Protein AF-A0A2N3E3B7-F1 (afdb_monomer)

Structure (mmCIF, N/CA/C/O backbone):
data_AF-A0A2N3E3B7-F1
#
_entry.id   AF-A0A2N3E3B7-F1
#
loop_
_atom_site.group_PDB
_atom_site.id
_atom_site.type_symbol
_atom_site.label_atom_id
_atom_site.label_alt_id
_atom_site.label_comp_id
_atom_site.label_asym_id
_atom_site.label_entity_id
_atom_site.label_seq_id
_atom_site.pdbx_PDB_ins_code
_atom_site.Cartn_x
_atom_site.Cartn_y
_atom_site.Cartn_z
_atom_site.occupancy
_atom_site.B_iso_or_equiv
_atom_site.auth_seq_id
_atom_site.auth_comp_id
_atom_site.auth_asym_id
_atom_site.auth_atom_id
_atom_site.pdbx_PDB_model_num
ATOM 1 N N . MET A 1 1 ? 17.835 4.632 37.664 1.00 35.50 1 MET A N 1
ATOM 2 C CA . MET A 1 1 ? 17.217 5.952 37.421 1.00 35.50 1 MET A CA 1
ATOM 3 C C . MET A 1 1 ? 16.535 5.830 36.073 1.00 35.50 1 MET A C 1
ATOM 5 O O . MET A 1 1 ? 17.182 5.376 35.145 1.00 35.50 1 MET A O 1
ATOM 9 N N . SER A 1 2 ? 15.216 6.005 36.056 1.00 32.19 2 SER A N 1
ATOM 10 C CA . SER A 1 2 ? 14.306 5.549 34.999 1.00 32.19 2 SER A CA 1
ATOM 11 C C . SER A 1 2 ? 14.283 6.536 33.835 1.00 32.19 2 SER A C 1
ATOM 13 O O . SER A 1 2 ? 13.905 7.685 34.036 1.00 32.19 2 SER A O 1
ATOM 15 N N . GLU A 1 3 ? 14.670 6.088 32.645 1.00 40.03 3 GLU A N 1
ATOM 16 C CA . GLU A 1 3 ? 14.464 6.816 31.391 1.00 40.03 3 GLU A CA 1
ATOM 17 C C . GLU A 1 3 ? 13.038 6.577 30.881 1.00 40.03 3 GLU A C 1
ATOM 19 O O . GLU A 1 3 ? 12.477 5.492 31.051 1.00 40.03 3 GLU A O 1
ATOM 24 N N . THR A 1 4 ? 12.417 7.573 30.252 1.00 34.09 4 THR A N 1
ATOM 25 C CA . THR A 1 4 ? 11.194 7.362 29.464 1.00 34.09 4 THR A CA 1
ATOM 26 C C . THR A 1 4 ? 11.290 8.202 28.198 1.00 34.09 4 THR A C 1
ATOM 28 O O . THR A 1 4 ? 10.971 9.386 28.185 1.00 34.09 4 THR A O 1
ATOM 31 N N . ASN A 1 5 ? 11.808 7.549 27.155 1.00 36.91 5 ASN A N 1
ATOM 32 C CA . ASN A 1 5 ? 11.805 7.978 25.761 1.00 36.91 5 ASN A CA 1
ATOM 33 C C . ASN A 1 5 ? 10.374 7.939 25.207 1.00 36.91 5 ASN A C 1
ATOM 35 O O . ASN A 1 5 ? 9.709 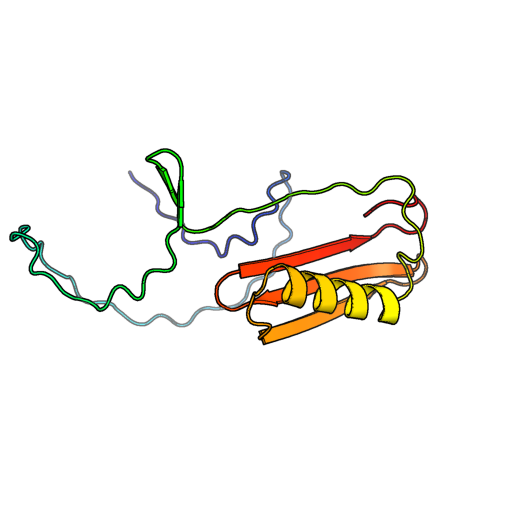6.911 25.315 1.00 36.91 5 ASN A O 1
ATOM 39 N N . ALA A 1 6 ? 9.928 9.011 24.553 1.00 34.72 6 ALA A N 1
ATOM 40 C CA . ALA A 1 6 ? 8.757 8.991 23.677 1.00 34.72 6 ALA A CA 1
ATOM 41 C C . ALA A 1 6 ? 9.202 9.354 22.251 1.00 34.72 6 ALA A C 1
ATOM 43 O O . ALA A 1 6 ? 9.190 10.513 21.846 1.00 34.72 6 ALA A O 1
ATOM 44 N N . LEU A 1 7 ? 9.661 8.328 21.530 1.00 40.03 7 LEU A N 1
ATOM 45 C CA . LEU A 1 7 ? 9.987 8.332 20.102 1.00 40.03 7 LEU A CA 1
ATOM 46 C C . LEU A 1 7 ? 8.708 8.071 19.289 1.00 40.03 7 LEU A C 1
ATOM 48 O O . LEU A 1 7 ? 7.921 7.195 19.645 1.00 40.03 7 LEU A O 1
ATOM 52 N N . PHE A 1 8 ? 8.508 8.781 18.173 1.00 38.69 8 PHE A N 1
ATOM 53 C CA . PHE A 1 8 ? 7.535 8.368 17.156 1.00 38.69 8 PHE A CA 1
ATOM 54 C C . PHE A 1 8 ? 8.015 7.056 16.528 1.00 38.69 8 PHE A C 1
ATOM 56 O O . PHE A 1 8 ? 8.910 7.040 15.686 1.00 38.69 8 PHE A O 1
ATOM 63 N N . GLN A 1 9 ? 7.424 5.950 16.968 1.00 34.44 9 GLN A N 1
ATOM 64 C CA . GLN A 1 9 ? 7.732 4.611 16.492 1.00 34.44 9 GLN A CA 1
ATOM 65 C C . GLN A 1 9 ? 6.852 4.288 15.279 1.00 34.44 9 GLN A C 1
ATOM 67 O O . GLN A 1 9 ? 5.755 3.749 15.407 1.00 34.44 9 GLN A O 1
ATOM 72 N N . LEU A 1 10 ? 7.336 4.623 14.080 1.00 44.81 10 LEU A N 1
ATOM 73 C CA . LEU A 1 10 ? 6.953 3.878 12.882 1.00 44.81 10 LEU A CA 1
ATOM 74 C C . LEU A 1 10 ? 7.590 2.499 13.046 1.00 44.81 10 LEU A C 1
ATOM 76 O O . LEU A 1 10 ? 8.802 2.353 12.922 1.00 44.8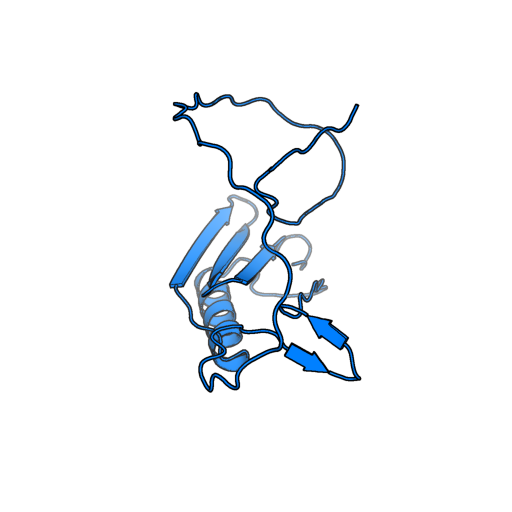1 10 LEU A O 1
ATOM 80 N N . GLY A 1 11 ? 6.787 1.528 13.475 1.00 37.03 11 GLY A N 1
ATOM 81 C CA . GLY A 1 11 ? 7.244 0.190 13.827 1.00 37.03 11 GLY A CA 1
ATOM 82 C C . GLY A 1 11 ? 7.798 -0.570 12.627 1.00 37.03 11 GLY A C 1
ATOM 83 O O . GLY A 1 11 ? 7.079 -1.351 12.019 1.00 37.03 11 GLY A O 1
ATOM 84 N N . ILE A 1 12 ? 9.078 -0.363 12.334 1.00 39.09 12 ILE A N 1
ATOM 85 C CA . ILE A 1 12 ? 9.953 -1.291 11.623 1.00 39.09 12 ILE A CA 1
ATOM 86 C C . ILE A 1 12 ? 11.269 -1.257 12.395 1.00 39.09 12 ILE A C 1
ATOM 88 O O . ILE A 1 12 ? 12.083 -0.355 12.222 1.00 39.09 12 ILE A O 1
ATOM 92 N N . ASP A 1 13 ? 11.429 -2.202 13.317 1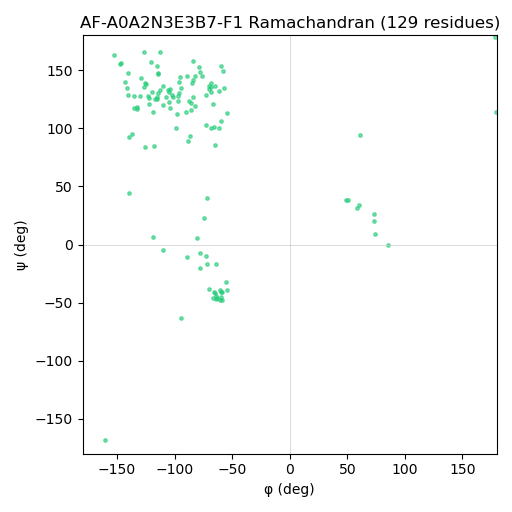.00 33.34 13 ASP A N 1
ATOM 93 C CA . ASP A 1 13 ? 12.662 -2.373 14.078 1.00 33.34 13 ASP A CA 1
ATOM 94 C C . ASP A 1 13 ? 13.465 -3.501 13.418 1.00 33.34 13 ASP A C 1
ATOM 96 O O . ASP A 1 1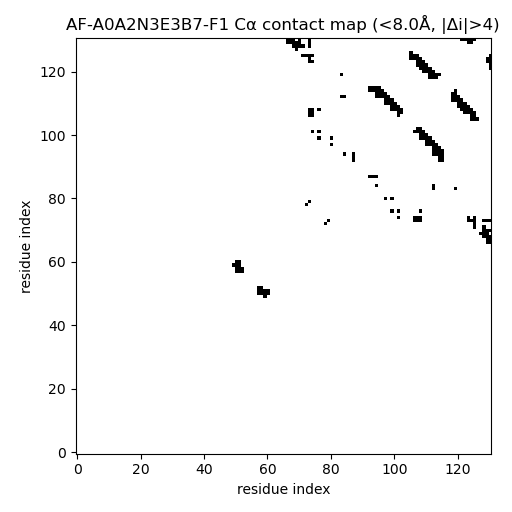3 ? 13.153 -4.682 13.572 1.00 33.34 13 ASP A O 1
ATOM 100 N N . LEU A 1 14 ? 14.466 -3.128 12.618 1.00 35.12 14 LEU A N 1
ATOM 101 C CA . LEU A 1 14 ? 15.574 -3.991 12.214 1.00 35.12 14 LEU A CA 1
ATOM 102 C C . LEU A 1 14 ? 16.860 -3.174 12.410 1.00 35.12 14 LEU A C 1
ATOM 104 O O . LEU A 1 14 ? 17.033 -2.109 11.824 1.00 35.12 14 LEU A O 1
ATOM 108 N N . ASN A 1 15 ? 17.703 -3.659 13.318 1.00 34.22 15 ASN A N 1
ATOM 109 C CA . ASN A 1 15 ? 18.735 -2.917 14.040 1.00 34.22 15 ASN A CA 1
ATOM 110 C C . ASN A 1 15 ? 19.821 -2.183 13.220 1.00 34.22 15 ASN A C 1
ATOM 112 O O . ASN A 1 15 ? 20.314 -2.672 12.209 1.00 34.22 15 ASN A O 1
ATOM 116 N N . GLU A 1 16 ? 20.261 -1.085 13.857 1.00 42.31 16 GLU A N 1
ATOM 117 C CA . GLU A 1 16 ? 21.572 -0.406 13.885 1.00 42.31 16 GLU A CA 1
ATOM 118 C C . GLU A 1 16 ? 22.181 0.156 12.585 1.00 42.31 16 GLU A C 1
ATOM 120 O O . GLU A 1 16 ? 22.943 -0.505 11.887 1.00 42.31 16 GLU A O 1
ATOM 125 N N . VAL A 1 17 ? 21.935 1.452 12.334 1.00 33.22 17 VAL A N 1
ATOM 126 C CA . VAL A 1 17 ? 22.915 2.571 12.393 1.00 33.22 17 VAL A CA 1
ATOM 127 C C . VAL A 1 17 ? 22.167 3.862 11.997 1.00 33.22 17 VAL A C 1
ATOM 129 O O . VAL A 1 17 ? 21.707 4.008 10.869 1.00 33.22 17 VAL A O 1
ATOM 132 N N . SER A 1 18 ? 22.013 4.806 12.935 1.00 36.78 18 SER A N 1
ATOM 133 C CA . SER A 1 18 ? 21.255 6.054 12.731 1.00 36.78 18 SER A CA 1
ATOM 134 C C . SER A 1 18 ? 22.132 7.168 12.147 1.00 36.78 18 SER A C 1
ATOM 136 O O . SER A 1 18 ? 23.156 7.536 12.726 1.00 36.78 18 SER A O 1
ATOM 138 N N . SER A 1 19 ? 21.730 7.721 11.000 1.00 33.56 19 SER A N 1
ATOM 139 C CA . SER A 1 19 ? 22.313 8.930 10.411 1.00 33.56 19 SER A CA 1
ATOM 140 C C . SER A 1 19 ? 21.650 10.186 10.986 1.00 33.56 19 SER A C 1
ATOM 142 O O . SER A 1 19 ? 20.442 10.378 10.854 1.00 33.56 19 SER A O 1
ATOM 144 N N . ASN A 1 20 ? 22.455 11.061 11.590 1.00 32.06 20 ASN A N 1
ATOM 145 C CA . ASN A 1 20 ? 22.015 12.289 12.251 1.00 32.06 20 ASN A CA 1
ATOM 146 C C . ASN A 1 20 ? 21.432 13.318 11.270 1.00 32.06 20 ASN A C 1
ATOM 148 O O . ASN A 1 20 ? 22.141 13.833 10.408 1.00 32.06 20 ASN A O 1
ATOM 152 N N . THR A 1 21 ? 20.179 13.722 11.462 1.00 29.08 21 THR A N 1
ATOM 153 C CA . THR A 1 21 ? 19.675 15.016 10.977 1.00 29.08 21 THR A CA 1
ATOM 154 C C . THR A 1 21 ? 18.864 15.651 12.103 1.00 29.08 21 THR A C 1
ATOM 156 O O . THR A 1 21 ? 17.903 15.059 12.584 1.00 29.08 21 THR A O 1
ATOM 159 N N . GLN A 1 22 ? 19.313 16.810 12.588 1.00 30.45 22 GLN A N 1
ATOM 160 C CA . GLN A 1 22 ? 18.732 17.517 13.734 1.00 30.45 22 GLN A CA 1
ATOM 161 C C . GLN A 1 22 ? 17.714 18.555 13.248 1.00 30.45 22 GLN A C 1
ATOM 163 O O . GLN A 1 22 ? 18.006 19.314 12.326 1.00 30.45 22 GLN A O 1
ATOM 168 N N . ALA A 1 23 ? 16.550 18.616 13.892 1.00 32.62 23 ALA A N 1
ATOM 169 C CA . ALA A 1 23 ? 15.617 19.735 13.805 1.00 32.62 23 ALA A CA 1
ATOM 170 C C . ALA A 1 23 ? 15.305 20.215 15.233 1.00 32.62 23 ALA A C 1
ATOM 172 O O . ALA A 1 23 ? 15.124 19.394 16.131 1.00 32.62 23 ALA A O 1
ATOM 173 N N . GLU A 1 24 ? 15.300 21.532 15.447 1.00 33.75 24 GLU A N 1
ATOM 174 C CA . GLU A 1 24 ? 15.122 22.163 16.762 1.00 33.75 24 GLU A CA 1
ATOM 175 C C . GLU A 1 24 ? 13.659 22.132 17.245 1.00 33.75 24 GLU A C 1
ATOM 177 O O . GLU A 1 24 ? 12.722 22.277 16.458 1.00 33.75 24 GLU A O 1
ATOM 182 N N . VAL A 1 25 ? 13.474 21.977 18.563 1.00 35.03 25 VAL A N 1
ATOM 183 C CA . VAL A 1 25 ? 12.180 21.881 19.262 1.00 35.03 25 VAL A CA 1
ATOM 184 C C . VAL A 1 25 ? 11.982 23.120 20.147 1.00 35.03 25 VAL A C 1
ATOM 186 O O . VAL A 1 25 ? 12.884 23.496 20.890 1.00 35.03 25 VAL A O 1
ATOM 189 N N . LEU A 1 26 ? 10.798 23.745 20.095 1.00 30.50 26 LEU A N 1
ATOM 190 C CA . LEU A 1 26 ? 10.375 24.799 21.030 1.00 30.50 26 LEU A CA 1
ATOM 191 C C . LEU A 1 26 ? 9.509 24.189 22.147 1.00 30.50 26 LEU A C 1
ATOM 193 O O . LEU A 1 26 ? 8.491 23.557 21.866 1.00 30.50 26 LEU A O 1
ATOM 197 N N . GLU A 1 27 ? 9.909 24.385 23.404 1.00 30.12 27 GLU A N 1
ATOM 198 C CA . GLU A 1 27 ? 9.297 23.782 24.600 1.00 30.12 27 GLU A CA 1
ATOM 199 C C . GLU A 1 27 ? 8.255 24.695 25.275 1.00 30.12 27 GLU A C 1
ATOM 201 O O . GLU A 1 27 ? 8.450 25.906 25.390 1.00 30.12 27 GLU A O 1
ATOM 206 N N . PHE A 1 28 ? 7.179 24.101 25.813 1.00 29.58 28 PHE A N 1
ATOM 207 C CA . PHE A 1 28 ? 6.228 24.764 26.720 1.00 29.58 28 PHE A CA 1
ATOM 208 C C . PHE A 1 28 ? 6.004 23.926 28.002 1.00 29.58 28 PHE A C 1
ATOM 210 O O . PHE A 1 28 ? 5.961 22.698 27.908 1.00 29.58 28 PHE A O 1
ATOM 217 N N . PRO A 1 29 ? 5.831 24.529 29.202 1.00 34.41 29 PRO A N 1
ATOM 218 C CA . PRO A 1 29 ? 5.817 23.789 30.474 1.00 34.41 29 PRO A CA 1
ATOM 219 C C . PRO A 1 29 ? 4.447 23.177 30.825 1.00 34.41 29 PRO A C 1
ATOM 221 O O . PRO A 1 29 ? 3.416 23.831 30.675 1.00 34.41 29 PRO A O 1
ATOM 224 N N . ILE A 1 30 ? 4.441 21.962 31.394 1.00 36.31 30 ILE A N 1
ATOM 225 C CA . ILE A 1 30 ? 3.242 21.258 31.900 1.00 36.31 30 ILE A CA 1
ATOM 226 C C . ILE A 1 30 ? 3.220 21.281 33.442 1.00 36.31 30 ILE A C 1
ATOM 228 O O . ILE A 1 30 ? 4.220 20.971 34.089 1.00 36.31 30 ILE A O 1
ATOM 232 N N . ALA A 1 31 ? 2.071 21.624 34.039 1.00 38.22 31 ALA A N 1
ATOM 233 C CA . ALA A 1 31 ? 1.833 21.610 35.489 1.00 38.22 31 ALA A CA 1
ATOM 234 C C . ALA A 1 31 ? 1.309 20.243 35.995 1.00 38.22 31 ALA A C 1
ATOM 236 O O . ALA A 1 31 ? 0.549 19.564 35.310 1.00 38.22 31 ALA A O 1
ATOM 237 N N . GLN A 1 32 ? 1.715 19.857 37.213 1.00 39.97 32 GLN A N 1
ATOM 238 C CA . GLN A 1 32 ? 1.506 18.542 37.849 1.00 39.97 32 GLN A CA 1
ATOM 239 C C . GLN A 1 32 ? 0.032 18.179 38.142 1.00 39.97 32 GLN A C 1
ATOM 241 O O . GLN A 1 32 ? -0.699 18.970 38.737 1.00 39.97 32 GLN A O 1
ATOM 246 N N . SER A 1 33 ? -0.370 16.933 37.859 1.00 38.19 33 SER A N 1
ATOM 247 C CA . SER A 1 33 ? -1.675 16.354 38.234 1.00 38.19 33 SER A CA 1
ATOM 248 C C . SER A 1 33 ? -1.569 15.369 39.414 1.00 38.19 33 SER A C 1
ATOM 250 O O . SER A 1 33 ? -0.730 14.470 39.399 1.00 38.19 33 SER A O 1
ATOM 252 N N . LYS A 1 34 ? -2.436 15.523 40.429 1.00 34.44 34 LYS A N 1
ATOM 253 C CA . LYS A 1 34 ? -2.568 14.637 41.610 1.00 34.44 34 LYS A CA 1
ATOM 254 C C . LYS A 1 34 ? -3.345 13.344 41.299 1.00 34.44 34 LYS A C 1
ATOM 256 O O . LYS A 1 34 ? -4.287 13.372 40.513 1.00 34.44 34 LYS A O 1
ATOM 261 N N . GLU A 1 35 ? -2.992 12.254 41.989 1.00 37.94 35 GLU A N 1
ATOM 262 C CA . GLU A 1 35 ? -3.665 10.941 41.961 1.00 37.94 35 GLU A CA 1
ATOM 263 C C . GLU A 1 35 ? -5.155 11.010 42.352 1.00 37.94 35 GLU A C 1
ATOM 265 O O . GLU A 1 35 ? -5.516 11.610 43.368 1.00 37.94 35 GLU A O 1
ATOM 270 N N . VAL A 1 36 ? -6.016 10.326 41.589 1.00 38.59 36 VAL A N 1
ATOM 271 C CA . VAL A 1 36 ? -7.450 10.156 41.885 1.00 38.59 36 VAL A CA 1
ATOM 272 C C . VAL A 1 36 ? -7.751 8.671 42.112 1.00 38.59 36 VAL A C 1
ATOM 274 O O . VAL A 1 36 ? -7.443 7.828 41.274 1.00 38.59 36 VAL A O 1
ATOM 277 N N . LYS A 1 37 ? -8.357 8.350 43.265 1.00 35.38 37 LYS A N 1
ATOM 278 C CA . LYS A 1 37 ? -8.823 7.000 43.629 1.00 35.38 37 LYS A CA 1
ATOM 279 C C . LYS A 1 37 ? -10.007 6.566 42.758 1.00 35.38 37 LYS A C 1
ATOM 281 O O . LYS A 1 37 ? -10.933 7.342 42.538 1.00 35.38 37 LYS A O 1
ATOM 286 N N . ALA A 1 38 ? -9.991 5.299 42.345 1.00 46.47 38 ALA A N 1
ATOM 287 C CA . ALA A 1 38 ? -11.052 4.663 41.572 1.00 46.47 38 ALA A CA 1
ATOM 288 C C . ALA A 1 38 ? -12.392 4.639 42.332 1.00 46.47 38 ALA A C 1
ATOM 290 O O . ALA A 1 38 ? -12.450 4.232 43.493 1.00 46.47 38 ALA A O 1
ATOM 291 N N . SER A 1 39 ? -13.460 5.041 41.640 1.00 35.00 39 SER A N 1
ATOM 292 C CA . SER A 1 39 ? -14.858 4.917 42.069 1.00 35.00 39 SER A CA 1
ATOM 293 C C . SER A 1 39 ? -15.598 3.966 41.107 1.00 35.00 39 SER A C 1
ATOM 295 O O . SER A 1 39 ? -15.159 3.824 39.963 1.00 35.00 39 SER A O 1
ATOM 297 N N . PRO A 1 40 ? -16.671 3.274 41.540 1.00 43.44 40 PRO A N 1
ATOM 298 C CA . PRO A 1 40 ? -17.275 2.183 40.782 1.00 43.44 40 PRO A CA 1
ATOM 299 C C . PRO A 1 40 ? -17.990 2.690 39.524 1.00 43.44 40 PRO A C 1
ATOM 301 O O . PRO A 1 40 ? -18.733 3.668 39.573 1.00 43.44 40 PRO A O 1
ATOM 304 N N . LEU A 1 41 ? -17.732 2.001 38.406 1.00 43.84 41 LEU A N 1
ATOM 305 C CA . LEU A 1 41 ? -18.176 2.335 37.052 1.00 43.84 41 LEU A CA 1
ATOM 306 C C . LEU A 1 41 ? -19.696 2.522 36.963 1.00 43.84 41 LEU A C 1
ATOM 308 O O . LEU A 1 41 ? -20.472 1.575 37.081 1.00 43.84 41 LEU A O 1
ATOM 312 N N . THR A 1 42 ? -20.097 3.759 36.695 1.00 42.00 42 THR A N 1
ATOM 313 C CA . THR A 1 42 ? -21.413 4.117 36.172 1.00 42.00 42 THR A CA 1
ATOM 314 C C . THR A 1 42 ? -21.538 3.644 34.725 1.00 42.00 42 THR A C 1
ATOM 316 O O . THR A 1 42 ? -20.619 3.828 33.929 1.00 42.00 42 THR A O 1
ATOM 319 N N . SER A 1 43 ? -22.683 3.059 34.379 1.00 53.22 43 SER A N 1
ATOM 320 C CA . SER A 1 43 ? -23.071 2.704 33.014 1.00 53.22 43 SER A CA 1
ATOM 321 C C . SER A 1 43 ? -23.111 3.945 32.115 1.00 53.22 43 SER A C 1
ATOM 323 O O . SER A 1 43 ? -24.042 4.744 32.221 1.00 53.22 43 SER A O 1
ATOM 325 N N . SER A 1 44 ? -22.131 4.107 31.230 1.00 45.22 44 SER A N 1
ATOM 326 C CA . SER A 1 44 ? -22.187 5.087 30.143 1.00 45.22 44 SER A CA 1
ATOM 327 C C . SER A 1 44 ? -22.117 4.361 28.806 1.00 45.22 44 SER A C 1
ATOM 329 O O . SER A 1 44 ? -21.100 3.757 28.461 1.00 45.22 44 SER A O 1
ATOM 331 N N . ASP A 1 45 ? -23.215 4.448 28.067 1.00 53.97 45 ASP A N 1
ATOM 332 C CA . ASP A 1 45 ? -23.444 3.965 26.702 1.00 53.97 45 ASP A CA 1
ATOM 333 C C . ASP A 1 45 ? -22.675 4.816 25.657 1.00 53.97 45 ASP A C 1
ATOM 335 O O . ASP A 1 45 ? -23.185 5.170 24.601 1.00 53.97 45 ASP A O 1
ATOM 339 N N . GLU A 1 46 ? -21.434 5.200 25.980 1.00 51.75 46 GLU A N 1
ATOM 340 C CA . GLU A 1 46 ? -20.572 6.105 25.202 1.00 51.75 46 GLU A CA 1
ATOM 341 C C . GLU A 1 46 ? -19.115 5.610 25.195 1.00 51.75 46 GLU A C 1
ATOM 343 O O . GLU A 1 46 ? -18.166 6.364 25.416 1.00 51.75 46 GLU A O 1
ATOM 348 N N . ARG A 1 47 ? -18.890 4.310 24.980 1.00 51.28 47 ARG A N 1
ATOM 349 C CA . ARG A 1 47 ? -17.525 3.838 24.702 1.00 51.28 47 ARG A CA 1
ATOM 350 C C . ARG A 1 47 ? -17.140 4.267 23.286 1.00 51.28 47 ARG A C 1
ATOM 352 O O . ARG A 1 47 ? -17.543 3.637 22.317 1.00 51.28 47 ARG A O 1
ATOM 359 N N . THR A 1 48 ? -16.324 5.313 23.175 1.00 58.28 48 THR A N 1
ATOM 360 C CA . THR A 1 48 ? -15.618 5.697 21.936 1.00 58.28 48 THR A CA 1
ATOM 361 C C . THR A 1 48 ? -14.359 4.862 21.695 1.00 58.28 48 THR A C 1
ATOM 363 O O . THR A 1 48 ? -13.581 5.150 20.791 1.00 58.28 48 THR A O 1
ATOM 366 N N . ASP A 1 49 ? -14.118 3.846 22.525 1.00 64.56 49 ASP A N 1
ATOM 367 C CA . ASP A 1 49 ? -12.881 3.091 22.494 1.00 64.56 49 ASP A CA 1
ATOM 368 C C . ASP A 1 49 ? -12.969 1.959 21.441 1.00 64.56 49 ASP A C 1
ATOM 370 O O . ASP A 1 49 ? -13.786 1.047 21.526 1.00 64.56 49 ASP A O 1
ATOM 374 N N . PHE A 1 50 ? -12.142 2.016 20.391 1.00 71.50 50 PHE A N 1
ATOM 375 C CA . PHE A 1 50 ? -12.153 1.045 19.276 1.00 71.50 50 PHE A CA 1
ATOM 376 C C . PHE A 1 50 ? -11.546 -0.324 19.647 1.00 71.50 50 PHE A C 1
ATOM 378 O O . PHE A 1 50 ? -11.080 -1.074 18.788 1.00 71.50 50 PHE A O 1
ATOM 385 N N . PHE A 1 51 ? -11.520 -0.667 20.938 1.00 79.81 51 PHE A N 1
ATOM 386 C CA . PHE A 1 51 ? -10.896 -1.899 21.405 1.00 79.81 51 PHE A CA 1
ATOM 387 C C . PHE A 1 51 ? -11.680 -3.125 20.955 1.00 79.81 51 PHE A C 1
ATOM 389 O O . PHE A 1 51 ? -12.897 -3.223 21.108 1.00 79.81 51 PHE A O 1
ATOM 396 N N . ILE A 1 52 ? -10.932 -4.108 20.477 1.00 82.38 52 ILE A N 1
ATOM 397 C CA . ILE A 1 52 ? -11.434 -5.403 20.058 1.00 82.38 52 ILE A CA 1
ATOM 398 C C . ILE A 1 52 ? -11.268 -6.373 21.229 1.00 82.38 52 ILE A C 1
ATOM 400 O O . ILE A 1 52 ? -10.182 -6.485 21.803 1.00 82.38 52 ILE A O 1
ATOM 404 N N . GLU A 1 53 ? -12.338 -7.095 21.562 1.00 87.88 53 GLU A N 1
ATOM 405 C CA . GLU A 1 53 ? -12.311 -8.210 22.509 1.00 87.88 53 GLU A CA 1
ATOM 406 C C . GLU A 1 53 ? -12.533 -9.532 21.768 1.00 87.88 53 GLU A C 1
ATOM 408 O O . GLU A 1 53 ? -13.552 -9.725 21.103 1.00 87.88 53 GLU A O 1
ATOM 413 N N . ARG A 1 54 ? -11.558 -10.443 21.851 1.00 87.31 54 ARG A N 1
ATOM 414 C CA . ARG A 1 54 ? -11.634 -11.806 21.294 1.00 87.31 54 ARG A CA 1
ATOM 415 C C . ARG A 1 54 ? -10.971 -12.781 22.259 1.00 87.31 54 ARG A C 1
ATOM 417 O O . ARG A 1 54 ? -9.902 -12.485 22.785 1.00 87.31 54 ARG A O 1
ATOM 424 N N . ASP A 1 55 ? -11.621 -13.914 22.519 1.00 90.19 55 ASP A N 1
ATOM 425 C CA . ASP A 1 55 ? -11.126 -14.983 23.405 1.00 90.19 55 ASP A CA 1
ATOM 426 C C . ASP A 1 55 ? -10.670 -14.490 24.795 1.00 90.19 55 ASP A C 1
ATOM 428 O O . ASP A 1 55 ? -9.656 -14.928 25.338 1.00 90.19 55 ASP A O 1
ATOM 432 N N . GLY A 1 56 ? -11.399 -13.523 25.366 1.00 92.00 56 GLY A N 1
ATOM 433 C CA . GLY A 1 56 ? -11.083 -12.930 26.671 1.00 92.00 56 GLY A CA 1
ATOM 434 C C . GLY A 1 56 ? -9.879 -11.978 26.679 1.00 92.00 56 GLY A C 1
ATOM 435 O O . GLY A 1 56 ? -9.440 -11.568 27.752 1.00 92.00 56 GLY A O 1
ATOM 436 N N . LYS A 1 57 ? -9.337 -11.608 25.510 1.00 89.75 57 LYS A N 1
ATOM 437 C CA . LYS A 1 57 ? -8.248 -10.631 25.366 1.00 89.75 57 LYS A CA 1
ATOM 438 C C . LYS A 1 57 ? -8.756 -9.343 24.727 1.00 89.75 57 LYS A C 1
ATOM 440 O O . LYS A 1 57 ? -9.468 -9.393 23.728 1.00 89.75 57 LYS A O 1
ATOM 445 N N . ARG A 1 58 ? -8.326 -8.203 25.276 1.00 89.62 58 ARG A N 1
ATOM 446 C CA . ARG A 1 58 ? -8.632 -6.851 24.791 1.00 89.62 58 ARG A CA 1
ATOM 447 C C . ARG A 1 58 ? -7.398 -6.234 24.129 1.00 89.62 58 ARG A C 1
ATOM 449 O O . ARG A 1 58 ? -6.340 -6.189 24.752 1.00 89.62 58 ARG A O 1
ATOM 456 N N . PHE A 1 59 ? -7.525 -5.751 22.896 1.00 88.81 59 PHE A N 1
ATOM 457 C CA . PHE A 1 59 ? -6.435 -5.118 22.142 1.00 88.81 59 PHE A CA 1
ATOM 458 C C . PHE A 1 59 ? -6.952 -4.000 21.228 1.00 88.81 59 PHE A C 1
ATOM 460 O O . PHE A 1 59 ? -8.126 -3.977 20.872 1.00 88.81 59 PHE A O 1
ATOM 467 N N . ALA A 1 60 ? -6.083 -3.051 20.872 1.00 86.81 60 ALA A N 1
ATOM 468 C CA . ALA A 1 60 ? -6.457 -1.869 20.084 1.00 86.81 60 ALA A CA 1
ATOM 469 C C . ALA A 1 60 ? -6.613 -2.155 18.578 1.00 86.81 60 ALA A C 1
ATOM 471 O O . ALA A 1 60 ? -7.268 -1.404 17.870 1.00 86.81 60 ALA A O 1
ATOM 472 N N . GLY A 1 61 ? -6.027 -3.246 18.079 1.00 87.38 61 GLY A N 1
ATOM 473 C CA . GLY A 1 61 ? -6.097 -3.614 16.669 1.00 87.38 61 GLY A CA 1
ATOM 474 C C . GLY A 1 61 ? -5.306 -4.879 16.351 1.00 87.38 61 GLY A C 1
ATOM 475 O O . GLY A 1 61 ? -4.668 -5.475 17.220 1.00 87.38 61 GLY A O 1
ATOM 476 N N . THR A 1 62 ? -5.350 -5.298 15.092 1.00 88.94 62 THR A N 1
ATOM 477 C CA . THR A 1 62 ? -4.546 -6.409 14.571 1.00 88.94 62 THR A CA 1
ATOM 478 C C . THR A 1 62 ? -3.577 -5.859 13.536 1.00 88.94 62 THR A C 1
ATOM 480 O O . THR A 1 62 ? -4.013 -5.227 12.580 1.00 88.94 62 THR A O 1
ATOM 483 N N . HIS A 1 63 ? -2.281 -6.111 13.721 1.00 92.62 63 HIS A N 1
ATOM 484 C CA . HIS A 1 63 ? -1.245 -5.745 12.759 1.00 92.62 63 HIS A CA 1
ATOM 485 C C . HIS A 1 63 ? -0.783 -7.009 12.028 1.00 92.62 63 HIS A C 1
ATOM 487 O O . HIS A 1 63 ? -0.389 -7.983 12.670 1.00 92.62 63 HIS A O 1
ATOM 493 N N . LEU A 1 64 ? -0.888 -7.008 10.700 1.00 94.75 64 LEU A N 1
ATOM 494 C CA . LEU A 1 64 ? -0.419 -8.087 9.836 1.00 94.75 64 LEU A CA 1
ATOM 495 C C . LEU A 1 64 ? 0.879 -7.652 9.156 1.00 94.75 64 LEU A C 1
ATOM 497 O O . LEU A 1 64 ? 0.939 -6.547 8.626 1.00 94.75 64 LEU A O 1
ATOM 501 N N . ILE A 1 65 ? 1.873 -8.536 9.147 1.00 96.69 65 ILE A N 1
ATOM 502 C CA . ILE A 1 65 ? 3.110 -8.399 8.372 1.00 96.69 65 ILE A CA 1
ATOM 503 C C . ILE A 1 65 ? 3.097 -9.538 7.357 1.00 96.69 65 ILE A C 1
ATOM 505 O O . ILE A 1 65 ? 2.839 -10.686 7.728 1.00 96.69 65 ILE A O 1
ATOM 509 N N . ILE A 1 66 ? 3.276 -9.208 6.083 1.00 96.69 66 ILE A N 1
ATOM 510 C CA . ILE A 1 66 ? 3.114 -10.136 4.965 1.00 96.69 66 ILE A CA 1
ATOM 511 C C . ILE A 1 66 ? 4.298 -9.939 4.028 1.00 96.69 66 ILE A C 1
ATOM 513 O O . ILE A 1 66 ? 4.519 -8.816 3.594 1.00 96.69 66 ILE A O 1
ATOM 517 N N . ASP A 1 67 ? 4.971 -11.037 3.690 1.00 97.88 67 ASP A N 1
ATOM 518 C CA . ASP A 1 67 ? 5.974 -11.077 2.629 1.00 97.88 67 ASP A CA 1
ATOM 519 C C . ASP A 1 67 ? 5.345 -11.692 1.372 1.00 97.88 67 ASP A C 1
ATOM 521 O O . ASP A 1 67 ? 4.765 -12.786 1.412 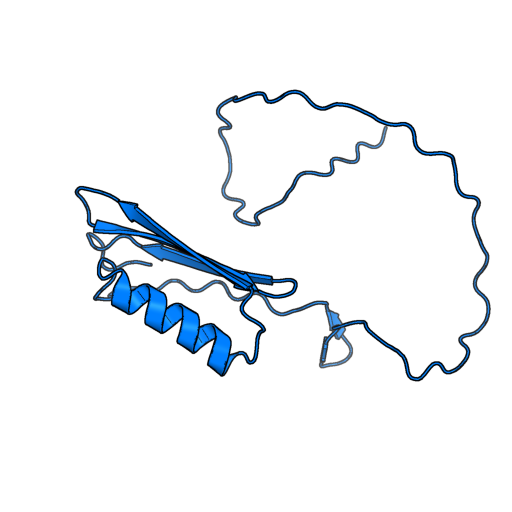1.00 97.88 67 ASP A O 1
ATOM 525 N N . LEU A 1 68 ? 5.453 -10.995 0.248 1.00 97.75 68 LEU A N 1
ATOM 526 C CA . LEU A 1 68 ? 4.986 -11.435 -1.058 1.00 97.75 68 LEU A CA 1
ATOM 527 C C . LEU A 1 68 ? 6.186 -11.879 -1.894 1.00 97.75 68 LEU A C 1
ATOM 529 O O . LEU A 1 68 ? 7.059 -11.084 -2.217 1.00 97.75 68 LEU A O 1
ATOM 533 N N . ILE A 1 69 ? 6.212 -13.156 -2.276 1.00 98.06 69 ILE A N 1
ATOM 534 C CA . ILE A 1 69 ? 7.290 -13.755 -3.075 1.00 98.06 69 ILE A CA 1
ATOM 535 C C . ILE A 1 69 ? 6.732 -14.160 -4.440 1.00 98.06 69 ILE A C 1
ATOM 537 O O . ILE A 1 69 ? 5.707 -14.842 -4.509 1.00 98.06 69 ILE A O 1
ATOM 541 N N . GLY A 1 70 ? 7.413 -13.777 -5.522 1.00 97.94 70 GLY A N 1
ATOM 542 C CA . GLY A 1 70 ? 6.941 -14.018 -6.889 1.00 97.94 70 GLY A CA 1
ATOM 543 C C . GLY A 1 70 ? 5.775 -13.105 -7.280 1.00 97.94 70 GLY A C 1
ATOM 544 O O . GLY A 1 70 ? 4.926 -13.487 -8.090 1.00 97.94 70 GLY A O 1
ATOM 545 N N . ALA A 1 71 ? 5.683 -11.929 -6.656 1.00 97.31 71 ALA A N 1
ATOM 546 C CA . ALA A 1 71 ? 4.661 -10.939 -6.954 1.00 97.31 71 ALA A CA 1
ATOM 547 C C . ALA A 1 71 ? 5.006 -10.161 -8.231 1.00 97.31 71 ALA A C 1
ATOM 549 O O . ALA A 1 71 ? 6.163 -9.998 -8.594 1.00 97.31 71 ALA A O 1
ATOM 550 N N . SER A 1 72 ? 3.980 -9.666 -8.922 1.00 97.12 72 SER A N 1
ATOM 551 C CA . SER A 1 72 ? 4.128 -8.933 -10.184 1.00 97.12 72 SER A CA 1
ATOM 552 C C . SER A 1 72 ? 3.426 -7.582 -10.112 1.00 97.12 72 SER A C 1
ATOM 554 O O . SER A 1 72 ? 2.603 -7.357 -9.223 1.00 97.12 72 SER A O 1
ATOM 556 N N . ARG A 1 73 ? 3.734 -6.691 -11.068 1.00 97.19 73 ARG A N 1
ATOM 557 C CA . ARG A 1 73 ? 3.205 -5.312 -11.135 1.00 97.19 73 ARG A CA 1
ATOM 558 C C . ARG A 1 73 ? 3.572 -4.470 -9.910 1.00 97.19 73 ARG A C 1
ATOM 560 O O . ARG A 1 73 ? 2.798 -3.630 -9.456 1.00 97.19 73 ARG A O 1
ATOM 567 N N . LEU A 1 74 ? 4.763 -4.729 -9.383 1.00 97.75 74 LEU A N 1
ATOM 568 C CA . LEU A 1 74 ? 5.330 -4.070 -8.211 1.00 97.75 74 LEU A CA 1
ATOM 569 C C . LEU A 1 74 ? 5.894 -2.668 -8.507 1.00 97.75 74 LEU A C 1
ATOM 571 O O . LEU A 1 74 ? 6.265 -1.957 -7.576 1.00 97.75 74 LEU A O 1
ATOM 575 N N . ASP A 1 75 ? 5.941 -2.289 -9.781 1.00 96.56 75 ASP A N 1
ATOM 576 C CA . ASP A 1 75 ? 6.366 -1.001 -10.337 1.00 96.56 75 ASP A CA 1
ATOM 577 C C . ASP A 1 75 ? 5.194 -0.184 -10.925 1.00 96.56 75 ASP A C 1
ATOM 579 O O . ASP A 1 75 ? 5.347 0.968 -11.336 1.00 96.56 75 ASP A O 1
ATOM 583 N N . ASP A 1 76 ? 3.986 -0.756 -10.949 1.00 97.06 76 ASP A N 1
ATOM 584 C CA . ASP A 1 76 ? 2.778 -0.105 -11.453 1.00 97.06 76 ASP A CA 1
ATOM 585 C C . ASP A 1 76 ? 2.119 0.709 -10.330 1.00 97.06 76 ASP A C 1
ATOM 587 O O . ASP A 1 76 ? 1.311 0.211 -9.540 1.00 97.06 76 ASP A O 1
ATOM 591 N N . LEU A 1 77 ? 2.460 1.999 -10.268 1.00 96.69 77 LEU A N 1
ATOM 592 C CA . LEU A 1 77 ? 1.959 2.923 -9.247 1.00 96.69 77 LEU A CA 1
ATOM 593 C C . LEU A 1 77 ? 0.422 2.957 -9.175 1.00 96.69 77 LEU A C 1
ATOM 595 O O . LEU A 1 77 ? -0.148 2.998 -8.084 1.00 96.69 77 LEU A O 1
ATOM 599 N N . ALA A 1 78 ? -0.254 2.904 -10.328 1.00 97.38 78 ALA A N 1
ATOM 600 C CA . ALA A 1 78 ? -1.712 2.924 -10.393 1.00 97.38 78 ALA A CA 1
ATOM 601 C C . ALA A 1 78 ? -2.310 1.616 -9.858 1.00 97.38 78 ALA A C 1
ATOM 603 O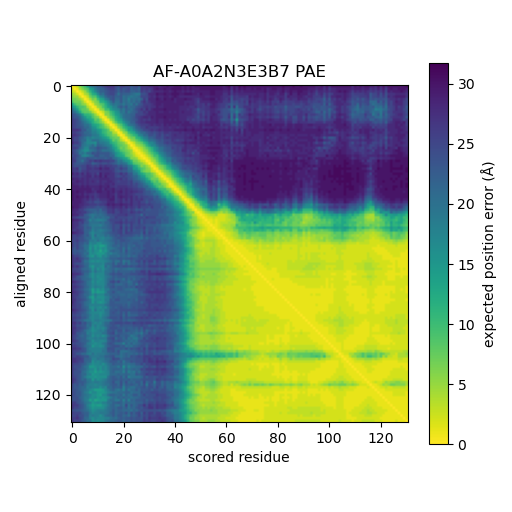 O . ALA A 1 78 ? -3.327 1.634 -9.158 1.00 97.38 78 ALA A O 1
ATOM 604 N N . HIS A 1 79 ? -1.670 0.480 -10.143 1.00 98.00 79 HIS A N 1
ATOM 605 C CA . HIS A 1 79 ? -2.066 -0.803 -9.571 1.00 98.00 79 HIS A CA 1
ATOM 606 C C . HIS A 1 79 ? -1.908 -0.839 -8.056 1.00 98.00 79 HIS A C 1
ATOM 608 O O . HIS A 1 79 ? -2.817 -1.303 -7.362 1.00 98.00 79 HIS A O 1
ATOM 614 N N . ILE A 1 80 ? -0.784 -0.339 -7.545 1.00 98.06 80 ILE A N 1
ATOM 615 C CA . ILE A 1 80 ? -0.502 -0.301 -6.111 1.00 98.06 80 ILE A CA 1
ATOM 616 C C . ILE A 1 80 ? -1.506 0.607 -5.402 1.00 98.06 80 ILE A C 1
ATOM 618 O O . ILE A 1 80 ? -2.112 0.183 -4.418 1.00 98.06 80 ILE A O 1
ATOM 622 N N . GLU A 1 81 ? -1.773 1.809 -5.926 1.00 98.19 81 GLU A N 1
ATOM 623 C CA . GLU A 1 81 ? -2.779 2.703 -5.342 1.00 98.19 81 GLU A CA 1
ATOM 624 C C . GLU A 1 81 ? -4.167 2.048 -5.304 1.00 98.19 81 GLU A C 1
ATOM 626 O O . GLU A 1 81 ? -4.837 2.052 -4.267 1.00 98.19 81 GLU A O 1
ATOM 631 N N . ALA A 1 82 ? -4.596 1.446 -6.418 1.00 98.50 82 ALA A N 1
ATOM 632 C CA . ALA A 1 82 ? -5.880 0.756 -6.499 1.00 98.50 82 ALA A CA 1
ATOM 633 C C . ALA A 1 82 ? -5.964 -0.414 -5.505 1.00 98.50 82 ALA A C 1
ATOM 635 O O . ALA A 1 82 ? -7.000 -0.615 -4.868 1.00 98.50 82 ALA A O 1
ATOM 636 N N . THR A 1 83 ? -4.866 -1.151 -5.330 1.00 98.06 83 THR A N 1
ATOM 637 C CA . THR A 1 83 ? -4.767 -2.264 -4.380 1.00 98.06 83 THR A CA 1
ATOM 638 C C . THR A 1 83 ? -4.866 -1.772 -2.940 1.00 98.06 83 THR A C 1
ATOM 640 O O . THR A 1 83 ? -5.675 -2.300 -2.180 1.00 98.06 83 THR A O 1
ATOM 643 N N . LEU A 1 84 ? -4.147 -0.707 -2.568 1.00 98.19 84 LEU A N 1
ATOM 644 C CA . LEU A 1 84 ? -4.251 -0.105 -1.235 1.00 98.19 84 LEU A CA 1
ATOM 645 C C . LEU A 1 84 ? -5.677 0.379 -0.948 1.00 98.19 84 LEU A C 1
ATOM 647 O O . LEU A 1 84 ? -6.229 0.068 0.106 1.00 98.19 84 LEU A O 1
ATOM 651 N N . ARG A 1 85 ? -6.321 1.068 -1.901 1.00 98.38 85 ARG A N 1
ATOM 652 C CA . ARG A 1 85 ? -7.728 1.491 -1.767 1.00 98.38 85 ARG A CA 1
ATOM 653 C C . ARG A 1 85 ? -8.660 0.302 -1.563 1.00 98.38 85 ARG A C 1
ATOM 655 O O . ARG A 1 85 ? -9.550 0.363 -0.715 1.00 98.38 85 ARG A O 1
ATOM 662 N N . ARG A 1 86 ? -8.431 -0.793 -2.291 1.00 98.38 86 ARG A N 1
ATOM 663 C CA . ARG A 1 86 ? -9.202 -2.025 -2.129 1.00 98.38 86 ARG A CA 1
ATOM 664 C C . ARG A 1 86 ? -8.986 -2.655 -0.753 1.00 98.38 86 ARG A C 1
ATOM 666 O O . ARG A 1 86 ? -9.962 -3.071 -0.135 1.00 98.38 86 ARG A O 1
ATOM 673 N N . CYS A 1 87 ? -7.757 -2.691 -0.241 1.00 97.19 87 CYS A N 1
ATOM 674 C CA . CYS A 1 87 ? -7.470 -3.175 1.111 1.00 97.19 87 CYS A CA 1
ATOM 675 C C . CYS A 1 87 ? -8.206 -2.350 2.175 1.00 97.19 87 CYS A C 1
ATOM 677 O O . CYS A 1 87 ? -8.783 -2.920 3.104 1.00 97.19 87 CYS A O 1
ATOM 679 N N . VAL A 1 88 ? -8.263 -1.025 2.015 1.00 96.88 88 VAL A N 1
ATOM 680 C CA . VAL A 1 88 ? -9.024 -0.149 2.920 1.00 96.88 88 VAL A CA 1
ATOM 681 C C . VAL A 1 88 ? -10.521 -0.454 2.874 1.00 96.88 88 VAL A C 1
ATOM 683 O O . VAL A 1 88 ? -11.147 -0.631 3.917 1.00 96.88 88 VAL A O 1
ATOM 686 N N . GLU A 1 89 ? -11.088 -0.607 1.678 1.00 96.88 89 GLU A N 1
ATOM 687 C CA . GLU A 1 89 ? -12.500 -0.955 1.504 1.00 96.88 89 GLU A CA 1
ATOM 688 C C . GLU A 1 89 ? -12.845 -2.317 2.137 1.00 96.88 89 GLU A C 1
ATOM 690 O O . GLU A 1 89 ? -13.818 -2.428 2.884 1.00 96.88 89 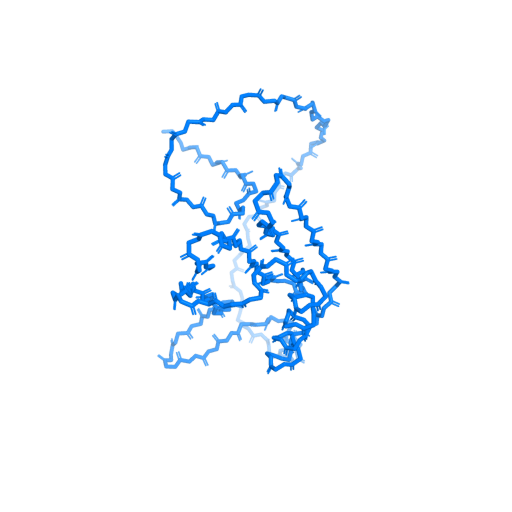GLU A O 1
ATOM 695 N N . VAL A 1 90 ? -12.039 -3.357 1.883 1.00 96.81 90 VAL A N 1
ATOM 696 C CA . VAL A 1 90 ? -12.268 -4.714 2.420 1.00 96.81 90 VAL A CA 1
ATOM 697 C C . VAL A 1 90 ? -12.129 -4.755 3.936 1.00 96.81 90 VAL A C 1
ATOM 699 O O . VAL A 1 90 ? -12.924 -5.416 4.606 1.00 96.81 90 VAL A O 1
ATOM 702 N N . SER A 1 91 ? -11.135 -4.052 4.480 1.00 92.75 91 SER A N 1
ATOM 703 C CA . SER A 1 91 ? -10.920 -3.962 5.928 1.00 92.75 91 SER A CA 1
ATOM 704 C C . SER A 1 91 ? -11.958 -3.087 6.634 1.00 92.75 91 SER A C 1
ATOM 706 O O . SER A 1 91 ? -12.029 -3.118 7.861 1.00 92.75 91 SER A O 1
ATOM 708 N N . LYS A 1 92 ? -12.793 -2.357 5.875 1.00 92.75 92 LYS A N 1
ATOM 709 C CA . LYS A 1 92 ? -13.769 -1.378 6.377 1.00 92.75 92 LYS A CA 1
ATOM 710 C C . LYS A 1 92 ? -13.111 -0.264 7.196 1.00 92.75 92 LYS A C 1
ATOM 712 O O . LYS A 1 92 ? -13.716 0.254 8.133 1.00 92.75 92 LYS A O 1
ATOM 717 N N . ALA A 1 93 ? -11.873 0.086 6.855 1.00 93.19 93 ALA A N 1
ATOM 718 C CA . ALA A 1 93 ? -11.166 1.186 7.487 1.00 93.19 93 ALA A CA 1
ATOM 719 C C . ALA A 1 93 ? -11.527 2.530 6.836 1.00 93.19 93 ALA A C 1
ATOM 721 O O . ALA A 1 93 ? -11.954 2.597 5.682 1.00 93.19 93 ALA A O 1
ATOM 722 N N . THR A 1 94 ? -11.321 3.619 7.573 1.00 94.31 94 THR A N 1
ATOM 723 C CA . THR A 1 94 ? -11.499 4.977 7.049 1.00 94.31 94 THR A CA 1
ATOM 724 C C . THR A 1 94 ? -10.186 5.461 6.454 1.00 94.31 94 THR A C 1
ATOM 726 O O . THR A 1 94 ? -9.220 5.666 7.189 1.00 94.31 94 THR A O 1
ATOM 729 N N . LEU A 1 95 ? -10.147 5.664 5.135 1.00 97.06 95 LEU A N 1
ATOM 730 C CA . LEU A 1 95 ? -8.988 6.250 4.462 1.00 97.06 95 LEU A CA 1
ATOM 731 C C . LEU A 1 95 ? -8.889 7.749 4.761 1.00 97.06 95 LEU A C 1
ATOM 733 O O . LEU A 1 95 ? -9.845 8.481 4.509 1.00 97.06 95 LEU A O 1
ATOM 737 N N . LEU A 1 96 ? -7.719 8.208 5.206 1.00 97.12 96 LEU A N 1
ATOM 738 C CA . LEU A 1 96 ? -7.398 9.633 5.293 1.00 97.12 96 LEU A CA 1
ATOM 739 C C . LEU A 1 96 ? -6.657 10.080 4.028 1.00 97.12 96 LEU A C 1
ATOM 741 O O . LEU A 1 96 ? -7.188 10.861 3.240 1.00 97.12 96 LEU A O 1
ATOM 745 N N . HIS A 1 97 ? -5.464 9.529 3.786 1.00 96.50 97 HIS A N 1
ATOM 746 C CA . HIS A 1 97 ? -4.607 9.884 2.649 1.00 96.50 97 HIS A CA 1
ATOM 747 C C . HIS A 1 97 ? -3.795 8.677 2.161 1.00 96.50 97 HIS A C 1
ATOM 749 O O . HIS A 1 97 ? -3.529 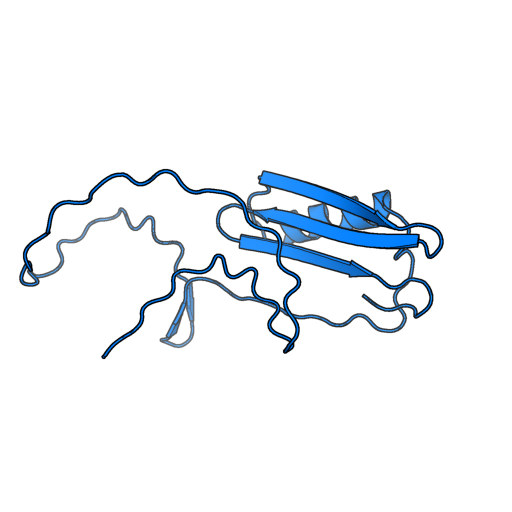7.753 2.929 1.00 96.50 97 HIS A O 1
ATOM 755 N N . ILE A 1 98 ? -3.377 8.696 0.891 1.00 98.19 98 ILE A N 1
ATOM 756 C CA . ILE A 1 98 ? -2.402 7.748 0.330 1.00 98.19 98 ILE A CA 1
ATOM 757 C C . ILE A 1 98 ? -1.199 8.543 -0.166 1.00 98.19 98 ILE A C 1
ATOM 759 O O . ILE A 1 98 ? -1.365 9.516 -0.902 1.00 98.19 98 ILE A O 1
ATOM 763 N N . HIS A 1 99 ? -0.002 8.103 0.212 1.00 98.19 99 HIS A N 1
ATOM 764 C CA . HIS A 1 99 ? 1.262 8.626 -0.291 1.00 98.19 99 HIS A CA 1
ATOM 765 C C . HIS A 1 99 ? 2.061 7.492 -0.919 1.00 98.19 99 HIS A C 1
ATOM 767 O O . HIS A 1 99 ? 2.298 6.478 -0.266 1.00 98.19 99 HIS A O 1
ATOM 773 N N . LEU A 1 100 ? 2.481 7.678 -2.170 1.00 98.12 100 LEU A N 1
ATOM 774 C CA . LEU A 1 100 ? 3.330 6.738 -2.894 1.00 98.12 100 LEU A CA 1
ATOM 775 C C . LEU A 1 100 ? 4.575 7.460 -3.403 1.00 98.12 100 LEU A C 1
ATOM 777 O O . LEU A 1 100 ? 4.489 8.575 -3.921 1.00 98.12 100 LEU A O 1
ATOM 781 N N . HIS A 1 101 ? 5.719 6.802 -3.280 1.00 97.69 101 HIS A N 1
ATOM 782 C CA . HIS A 1 101 ? 6.987 7.232 -3.840 1.00 97.69 101 HIS A CA 1
ATOM 783 C C . HIS A 1 101 ? 7.519 6.143 -4.768 1.00 97.69 101 HIS A C 1
ATOM 785 O O . HIS A 1 101 ? 7.757 5.016 -4.337 1.00 97.69 101 HIS A O 1
ATOM 791 N N . HIS A 1 102 ? 7.721 6.498 -6.034 1.00 96.69 102 HIS A N 1
ATOM 792 C CA . HIS A 1 102 ? 8.277 5.617 -7.054 1.00 96.69 102 HIS A CA 1
ATOM 793 C C . HIS A 1 102 ? 9.781 5.877 -7.203 1.00 96.69 102 HIS A C 1
ATOM 795 O O . HIS A 1 102 ? 10.203 7.020 -7.383 1.00 96.69 102 HIS A O 1
ATOM 801 N N . PHE A 1 103 ? 10.588 4.822 -7.118 1.00 96.25 103 PHE A N 1
ATOM 802 C CA . PHE A 1 103 ? 12.041 4.881 -7.218 1.00 96.25 103 PHE A CA 1
ATOM 803 C C . PHE A 1 103 ? 12.528 4.572 -8.631 1.00 96.25 103 PHE A C 1
ATOM 805 O O . PHE A 1 103 ? 12.086 3.633 -9.285 1.00 96.25 103 PHE A O 1
ATOM 812 N N . THR A 1 104 ? 13.534 5.323 -9.070 1.00 90.88 104 THR A N 1
ATOM 813 C CA . THR A 1 104 ? 14.247 5.092 -10.331 1.00 90.88 104 THR A CA 1
ATOM 814 C C . THR A 1 104 ? 15.704 4.708 -10.058 1.00 90.88 104 THR A C 1
ATOM 816 O O . THR A 1 104 ? 16.289 5.265 -9.128 1.00 90.88 104 THR A O 1
ATOM 819 N N . PRO A 1 105 ? 16.333 3.844 -10.877 1.00 90.88 105 PRO A N 1
ATOM 820 C CA . PRO A 1 105 ? 15.796 3.239 -12.101 1.00 90.88 105 PRO A CA 1
ATOM 821 C C . PRO A 1 105 ? 15.054 1.908 -11.886 1.00 90.88 105 PRO A C 1
ATOM 823 O O . PRO A 1 105 ? 14.413 1.442 -12.819 1.00 90.88 105 PRO A O 1
ATOM 826 N N . ASN A 1 106 ? 15.135 1.304 -10.697 1.00 88.50 106 ASN A N 1
ATOM 827 C CA . ASN A 1 106 ? 14.677 -0.073 -10.454 1.00 88.50 106 ASN A CA 1
ATOM 828 C C . ASN A 1 106 ? 13.147 -0.249 -10.460 1.00 88.50 106 ASN A C 1
ATOM 830 O O . ASN A 1 106 ? 12.672 -1.372 -10.567 1.00 88.50 106 ASN A O 1
ATOM 834 N N . GLY A 1 107 ? 12.375 0.835 -10.343 1.00 93.62 107 GLY A N 1
ATOM 835 C CA . GLY A 1 107 ? 10.912 0.794 -10.394 1.00 93.62 107 GLY A CA 1
ATOM 836 C C . GLY A 1 107 ? 10.226 0.485 -9.060 1.00 93.62 107 GLY A C 1
ATOM 837 O O . GLY A 1 107 ? 9.004 0.439 -9.003 1.00 93.62 107 GLY A O 1
ATOM 838 N N . GLY A 1 108 ? 10.981 0.272 -7.977 1.00 97.38 108 GLY A N 1
ATOM 839 C CA . GLY A 1 108 ? 10.412 -0.012 -6.656 1.00 97.38 108 GLY A CA 1
ATOM 840 C C . GLY A 1 108 ? 9.500 1.100 -6.142 1.00 97.38 108 GLY A C 1
ATOM 841 O O . GLY A 1 108 ? 9.645 2.271 -6.502 1.00 97.38 108 GLY A O 1
ATOM 842 N N . VAL A 1 109 ? 8.558 0.746 -5.275 1.00 98.25 109 VAL A N 1
ATOM 843 C CA . VAL A 1 109 ? 7.565 1.669 -4.722 1.00 98.25 109 VAL A CA 1
ATOM 844 C C . VAL A 1 109 ? 7.531 1.540 -3.205 1.00 98.25 109 VAL A C 1
ATOM 846 O O . VAL A 1 109 ? 7.340 0.454 -2.666 1.00 98.25 109 VAL A O 1
ATOM 849 N N . SER A 1 110 ? 7.660 2.674 -2.517 1.00 98.38 110 SER A N 1
ATOM 850 C CA . SER A 1 110 ? 7.295 2.794 -1.102 1.00 98.38 110 SER A CA 1
ATOM 851 C C . SER A 1 110 ? 5.956 3.504 -1.001 1.00 98.38 110 SER A C 1
ATOM 853 O O . SER A 1 110 ? 5.778 4.580 -1.576 1.00 98.38 110 SER A O 1
ATOM 855 N N . GLY A 1 111 ? 5.018 2.926 -0.262 1.00 97.50 111 GLY A N 1
ATOM 856 C CA . GLY A 1 111 ? 3.669 3.454 -0.133 1.00 97.50 111 GLY A CA 1
ATOM 857 C C . GLY A 1 111 ? 3.107 3.335 1.272 1.00 97.50 111 GLY A C 1
ATOM 858 O O . GLY A 1 111 ? 3.394 2.377 1.985 1.00 97.50 111 GLY A O 1
ATOM 859 N N . VAL A 1 112 ? 2.267 4.296 1.654 1.00 98.44 112 VAL A N 1
ATOM 860 C CA . VAL A 1 112 ? 1.469 4.241 2.882 1.00 98.44 112 VAL A CA 1
ATOM 861 C C . VAL A 1 112 ? 0.064 4.795 2.643 1.00 98.44 112 VAL A C 1
ATOM 863 O O . VAL A 1 112 ? -0.113 5.899 2.125 1.00 98.44 112 VAL A O 1
ATOM 866 N N . ALA A 1 113 ? -0.946 4.024 3.034 1.00 98.19 113 ALA A N 1
ATOM 867 C CA . ALA A 1 113 ? -2.316 4.477 3.212 1.00 98.19 113 ALA A CA 1
ATOM 868 C C . ALA A 1 113 ? -2.536 4.759 4.701 1.00 98.19 113 ALA A C 1
ATOM 870 O O . ALA A 1 113 ? -2.516 3.843 5.524 1.00 98.19 113 ALA A O 1
ATOM 871 N N . VAL A 1 114 ? -2.720 6.031 5.047 1.00 97.69 114 VAL A N 1
ATOM 872 C CA . VAL A 1 114 ? -2.979 6.476 6.419 1.00 97.69 114 VAL A CA 1
ATOM 873 C C . VAL A 1 114 ? -4.471 6.347 6.698 1.00 97.69 114 VAL A C 1
ATOM 875 O O . VAL A 1 114 ? -5.296 6.860 5.936 1.00 97.69 114 VAL A O 1
ATOM 878 N N . LEU A 1 115 ? -4.814 5.666 7.787 1.00 95.81 115 LEU A N 1
ATOM 879 C CA . LEU A 1 115 ? -6.188 5.377 8.187 1.00 95.81 115 LEU A CA 1
ATOM 880 C C . LEU A 1 115 ? -6.529 6.132 9.473 1.00 95.81 115 LEU A C 1
ATOM 882 O O . LEU A 1 115 ? -5.633 6.619 10.166 1.00 95.81 115 LEU A O 1
ATOM 886 N N . SER A 1 116 ? -7.812 6.215 9.829 1.00 91.31 116 SER A N 1
ATOM 887 C CA . SER A 1 116 ? -8.199 6.673 11.168 1.00 91.31 116 SER A CA 1
ATOM 888 C C . SER A 1 116 ? -7.615 5.712 12.215 1.00 91.31 116 SER A C 1
ATOM 890 O O . SER A 1 116 ? -8.144 4.619 12.402 1.00 91.31 116 SER A O 1
ATOM 892 N N . GLU A 1 117 ? -6.504 6.110 12.845 1.00 87.00 117 GLU A N 1
ATOM 893 C CA . GLU A 1 117 ? -5.805 5.396 13.932 1.00 87.00 117 GLU A CA 1
ATOM 894 C C . GLU A 1 117 ? -5.010 4.132 13.522 1.00 87.00 117 GLU A C 1
ATOM 896 O O . GLU A 1 117 ? -4.674 3.304 14.365 1.00 87.00 117 GLU A O 1
ATOM 901 N N . SER A 1 118 ? -4.652 3.976 12.238 1.00 93.44 118 SER A N 1
ATOM 902 C CA . SER A 1 118 ? -3.754 2.901 11.758 1.00 93.44 118 SER A CA 1
ATOM 903 C C . SER A 1 118 ? -3.138 3.219 10.382 1.00 93.44 118 SER A C 1
ATOM 905 O O . SER A 1 118 ? -3.199 4.358 9.915 1.00 93.44 118 SER A O 1
ATOM 907 N N . HIS A 1 119 ? -2.512 2.235 9.728 1.00 96.94 119 HIS A N 1
ATOM 908 C CA . HIS A 1 119 ? -1.963 2.366 8.377 1.00 96.94 119 HIS A CA 1
ATOM 909 C C . HIS A 1 119 ? -1.913 1.019 7.638 1.00 96.94 119 HIS A C 1
ATOM 911 O O . HIS A 1 119 ? -1.968 -0.043 8.253 1.00 96.94 119 HIS A O 1
ATOM 917 N N . ILE A 1 120 ? -1.768 1.083 6.313 1.00 98.00 120 ILE A N 1
ATOM 918 C CA . ILE A 1 120 ? -1.309 -0.021 5.456 1.00 98.00 120 ILE A CA 1
ATOM 919 C C . ILE A 1 120 ? -0.084 0.494 4.702 1.00 98.00 120 ILE A C 1
ATOM 921 O O . ILE A 1 120 ? -0.168 1.555 4.083 1.00 98.00 120 ILE A O 1
ATOM 925 N N . SER A 1 121 ? 1.030 -0.229 4.736 1.00 98.06 121 SER A N 1
ATOM 926 C CA . SER A 1 121 ? 2.257 0.128 4.018 1.00 98.06 121 SER A CA 1
ATOM 927 C C . SER A 1 121 ? 2.679 -0.960 3.032 1.00 98.06 121 SER A C 1
ATOM 929 O O . SER A 1 121 ? 2.276 -2.114 3.153 1.00 98.06 121 SER A O 1
ATOM 931 N N . ILE A 1 122 ? 3.462 -0.564 2.030 1.00 98.44 122 ILE A N 1
ATOM 932 C CA . ILE A 1 122 ? 4.086 -1.453 1.046 1.00 98.44 122 ILE A CA 1
ATOM 933 C C . ILE A 1 122 ? 5.482 -0.934 0.704 1.00 98.44 122 ILE A C 1
ATOM 935 O O . ILE A 1 122 ? 5.673 0.274 0.542 1.00 98.44 122 ILE A O 1
ATOM 939 N N . HIS A 1 123 ? 6.435 -1.852 0.567 1.00 98.25 123 HIS A N 1
ATOM 940 C CA . HIS A 1 123 ? 7.768 -1.593 0.036 1.00 98.25 123 HIS A CA 1
ATOM 941 C C . HIS A 1 123 ? 8.074 -2.667 -0.995 1.00 98.25 123 HIS A C 1
ATOM 943 O O . HIS A 1 123 ? 8.078 -3.838 -0.649 1.00 98.25 123 HIS A O 1
ATOM 949 N N . SER A 1 124 ? 8.298 -2.289 -2.250 1.00 98.25 124 SER A N 1
ATOM 950 C CA . SER A 1 124 ? 8.498 -3.262 -3.322 1.00 98.25 124 SER A CA 1
ATOM 951 C C . SER A 1 124 ? 9.897 -3.224 -3.933 1.00 98.25 124 SER A C 1
ATOM 953 O O . SER A 1 124 ? 10.509 -2.163 -4.080 1.00 98.25 124 SER A O 1
ATOM 955 N N . TRP A 1 125 ? 10.352 -4.405 -4.352 1.00 98.38 125 TRP A N 1
ATOM 956 C CA . TRP A 1 125 ? 11.568 -4.660 -5.124 1.00 98.38 125 TRP A CA 1
ATOM 957 C C . TRP A 1 125 ? 11.205 -5.468 -6.381 1.00 98.38 125 TRP A C 1
ATOM 959 O O . TRP A 1 125 ? 11.292 -6.701 -6.371 1.00 98.38 125 TRP A O 1
ATOM 969 N N . PRO A 1 126 ? 10.758 -4.801 -7.465 1.00 97.44 126 PRO A N 1
ATOM 970 C CA . PRO A 1 126 ? 10.362 -5.453 -8.713 1.00 97.44 126 PRO A CA 1
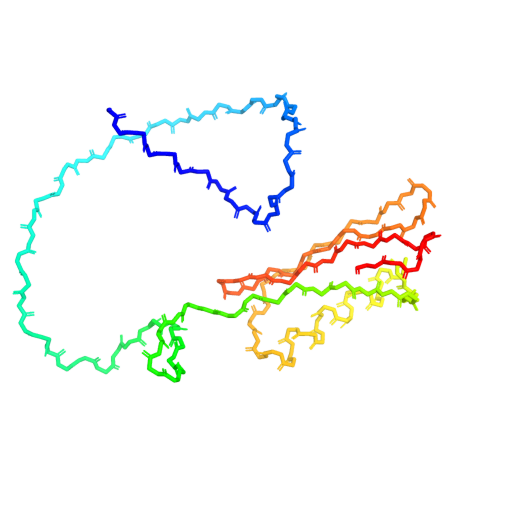ATOM 971 C C . PRO A 1 126 ? 11.458 -6.340 -9.309 1.00 97.44 126 PRO A C 1
ATOM 973 O O . PRO A 1 126 ? 11.161 -7.378 -9.883 1.00 97.44 126 PRO A O 1
ATOM 976 N N . GLU A 1 127 ? 12.731 -5.981 -9.132 1.00 97.00 127 GLU A N 1
ATOM 977 C CA . GLU A 1 127 ? 13.878 -6.768 -9.596 1.00 97.00 127 GLU A CA 1
ATOM 978 C C . GLU A 1 127 ? 14.004 -8.148 -8.928 1.00 97.00 127 GLU A C 1
ATOM 980 O O . GLU A 1 127 ? 14.735 -9.005 -9.425 1.00 97.00 127 GLU A O 1
ATOM 985 N N . ALA A 1 128 ? 13.321 -8.349 -7.801 1.00 97.62 128 ALA A N 1
ATOM 986 C CA . ALA A 1 128 ? 13.327 -9.577 -7.017 1.00 97.62 128 ALA A CA 1
ATOM 987 C C . ALA A 1 128 ? 11.935 -10.226 -6.916 1.00 97.62 128 ALA A C 1
ATOM 989 O O . ALA A 1 128 ? 11.781 -11.190 -6.166 1.00 97.62 128 ALA A O 1
ATOM 990 N N . ASP A 1 129 ? 10.930 -9.698 -7.629 1.00 98.06 129 ASP A N 1
ATOM 991 C CA . ASP A 1 129 ? 9.523 -10.106 -7.515 1.00 98.06 129 ASP A CA 1
ATOM 992 C C . ASP A 1 129 ? 9.041 -10.155 -6.044 1.00 98.06 129 ASP A C 1
ATOM 994 O O . ASP A 1 129 ? 8.309 -11.069 -5.643 1.00 98.06 129 ASP A O 1
ATOM 998 N N . TYR A 1 130 ? 9.492 -9.193 -5.223 1.00 98.12 130 TYR A N 1
ATOM 999 C CA . TYR A 1 130 ? 9.308 -9.181 -3.766 1.00 98.12 130 TYR A CA 1
ATOM 1000 C C . TYR A 1 130 ? 8.658 -7.892 -3.255 1.00 98.12 130 TYR A C 1
ATOM 1002 O O . TYR A 1 130 ? 9.027 -6.798 -3.693 1.00 98.12 130 TYR A O 1
ATOM 1010 N N . ALA A 1 131 ? 7.730 -8.007 -2.303 1.00 96.75 131 ALA A N 1
ATOM 1011 C CA . ALA A 1 131 ? 7.142 -6.870 -1.590 1.00 96.75 131 ALA A CA 1
ATOM 1012 C C . ALA A 1 131 ? 6.667 -7.229 -0.179 1.00 96.75 131 ALA A C 1
ATOM 1014 O O . ALA A 1 131 ? 6.405 -8.429 0.057 1.00 96.75 131 ALA A O 1
#

Foldseek 3Di:
DDDDDDDPPPPDDDDDDDDDDDDDDDDDDDDDDDDDDDDDDDDDPDPPQCWDDDPNDTDNDDDDDDKFAQAPPQLVPVVVVVVQVVVCVVVVWAFDDKDWDFDPDQSWIWIWTDTDVDIDIDTDRNVRNID

Sequence (131 aa):
MSETNALFQLGIDLNEVSSNTQAEVLEFPIAQSKEVKASPLTSSDERTDFFIERDGKRFAGTHLIIDLIGASRLDDLAHIEATLRRCVEVSKATLLHIHLHHFTPNGGVSGVAVLSESHISIHSWPEADYA

Nearest PDB structures (foldseek):
  6nnx-assembly1_A  TM=3.599E-01  e=8.498E-01  Homo sapiens
  6mor-assembly1_A  TM=3.533E-01  e=7.988E-01  Homo sapiens
  4i9r-assembly1_A  TM=3.563E-01  e=1.023E+00  Homo sapiens
  3fep-assembly1_A  TM=3.759E-01  e=1.483E+00  Homo sapiens
  3fen-assembly1_A  TM=3.536E-01  e=1.786E+00  Homo sapiens

pLDDT: mean 73.93, std 27.81, range [29.08, 98.5]

Radius of gyration: 20.83 Å; Cα contacts (8 Å, |Δi|>4): 128; chains: 1; bounding box: 46×40×56 Å

Mean predicted aligned error: 15.2 Å

Secondary structure (DSSP, 8-state):
----------S------PPP------------------------S------EEETTEEES--------BS---TT-HHHHHHHHHHHHHHHT--EEEEEEEE-TTT--EEEEEEETTEEEEEE-BGGGTB-

Solvent-accessible surface area (backbone atoms only — not comparable to full-atom values): 9050 Å² total; per-residue (Å²): 135,88,84,83,86,87,73,91,74,76,88,71,92,77,88,88,84,89,81,92,79,90,78,92,84,88,89,82,92,83,83,91,83,83,92,78,82,90,74,85,86,73,93,65,101,70,79,84,67,76,59,46,76,57,97,93,42,77,41,78,73,85,87,85,87,77,84,40,77,79,49,75,70,46,56,39,66,70,57,50,53,53,48,53,54,47,52,36,59,76,71,69,52,54,80,73,51,75,51,77,46,79,42,83,89,71,34,20,30,45,35,40,38,39,33,81,94,52,72,51,74,49,56,29,39,44,90,69,20,32,59